Protein AF-A0A1J5E8M5-F1 (afdb_monomer_lite)

Structure (mmCIF, N/CA/C/O backbone):
data_AF-A0A1J5E8M5-F1
#
_entry.id   AF-A0A1J5E8M5-F1
#
loop_
_atom_site.group_PDB
_atom_site.id
_atom_site.type_symbol
_atom_site.label_atom_id
_atom_site.label_alt_id
_atom_site.label_comp_id
_atom_site.label_asym_id
_atom_site.label_entity_id
_atom_site.label_seq_id
_atom_site.pdbx_PDB_ins_code
_atom_site.Cartn_x
_atom_site.Cartn_y
_atom_site.Cartn_z
_atom_site.occupancy
_atom_site.B_iso_or_equiv
_atom_site.auth_seq_id
_atom_site.auth_comp_id
_atom_site.auth_asym_id
_atom_site.auth_atom_id
_atom_site.pdbx_PDB_model_num
ATOM 1 N N . MET A 1 1 ? 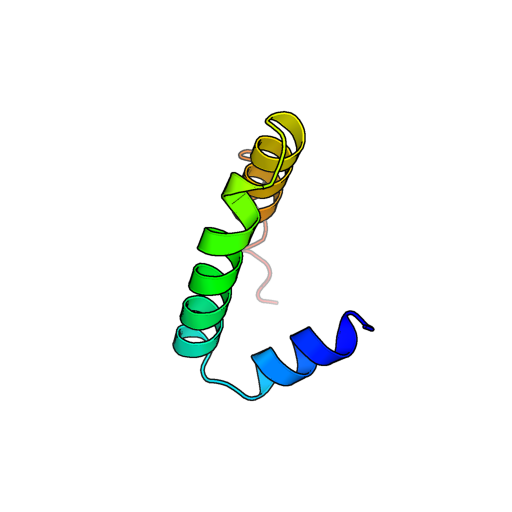-6.473 -14.179 -5.462 1.00 53.38 1 MET A N 1
ATOM 2 C CA . MET A 1 1 ? -7.170 -13.638 -4.277 1.00 53.38 1 MET A CA 1
ATOM 3 C C . MET A 1 1 ? -7.798 -12.332 -4.707 1.00 53.38 1 MET A C 1
ATOM 5 O O . MET A 1 1 ? -7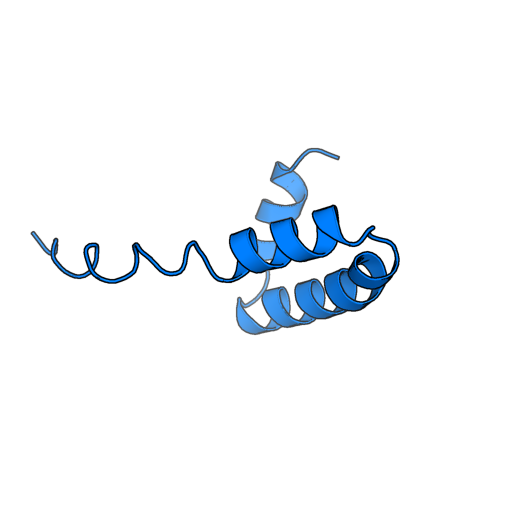.099 -11.563 -5.354 1.00 53.38 1 MET A O 1
ATOM 9 N N . SER A 1 2 ? -9.093 -12.119 -4.479 1.00 51.97 2 SER A N 1
ATOM 10 C CA . SER A 1 2 ? -9.720 -10.850 -4.850 1.00 51.97 2 SER A CA 1
ATOM 11 C C . SER A 1 2 ? -9.220 -9.757 -3.907 1.00 51.97 2 SER A C 1
ATOM 13 O O . SER A 1 2 ? -9.108 -9.981 -2.701 1.00 51.97 2 SER A O 1
ATOM 15 N N . THR A 1 3 ? -8.919 -8.581 -4.450 1.00 60.59 3 THR A N 1
ATOM 16 C CA . THR A 1 3 ? -8.501 -7.376 -3.709 1.00 60.59 3 THR A CA 1
ATOM 17 C C . THR A 1 3 ? -9.458 -7.062 -2.548 1.00 60.59 3 THR A C 1
ATOM 19 O O . THR A 1 3 ? -9.028 -6.630 -1.482 1.00 60.59 3 THR A O 1
ATOM 22 N N . SER A 1 4 ? -10.731 -7.446 -2.704 1.00 71.12 4 SER A N 1
ATOM 23 C CA . SER A 1 4 ? -11.802 -7.310 -1.714 1.00 71.12 4 SER A CA 1
ATOM 24 C C . SER A 1 4 ? -11.529 -7.975 -0.360 1.00 71.12 4 SER A C 1
ATOM 26 O O . SER A 1 4 ? -12.000 -7.475 0.654 1.00 71.12 4 SER A O 1
ATOM 28 N N . TYR A 1 5 ? -10.782 -9.084 -0.303 1.00 78.44 5 TYR A N 1
ATOM 29 C CA . TYR A 1 5 ? -10.523 -9.765 0.973 1.00 78.44 5 TYR A CA 1
ATOM 30 C C . TYR A 1 5 ? -9.504 -9.008 1.835 1.00 78.44 5 TYR A C 1
ATOM 32 O O . TYR A 1 5 ? -9.646 -8.944 3.053 1.00 78.44 5 TYR A O 1
ATOM 40 N N . ILE A 1 6 ? -8.493 -8.404 1.203 1.00 75.81 6 ILE A N 1
ATOM 41 C CA . ILE A 1 6 ? -7.472 -7.612 1.902 1.00 75.81 6 ILE A CA 1
ATOM 42 C C . ILE A 1 6 ? -8.111 -6.345 2.471 1.00 75.81 6 ILE A C 1
ATOM 44 O O . ILE A 1 6 ? -7.901 -6.029 3.635 1.00 75.81 6 ILE A O 1
ATOM 48 N N . GLU A 1 7 ? -8.947 -5.667 1.687 1.00 76.44 7 GLU A N 1
ATOM 49 C CA . GLU A 1 7 ? -9.687 -4.482 2.134 1.00 76.44 7 GLU A CA 1
ATOM 50 C C . GLU A 1 7 ? -10.635 -4.803 3.296 1.00 76.44 7 GLU A C 1
ATOM 52 O O . GLU A 1 7 ? -10.636 -4.107 4.308 1.00 76.44 7 GLU A O 1
ATOM 57 N N . GLN A 1 8 ? -11.399 -5.897 3.194 1.00 80.56 8 GLN A N 1
ATOM 58 C CA . GLN A 1 8 ? -12.281 -6.347 4.273 1.00 80.56 8 GLN A CA 1
ATOM 59 C C . GLN A 1 8 ? -11.507 -6.652 5.554 1.00 80.56 8 GLN A C 1
ATOM 61 O O . GLN A 1 8 ? -11.933 -6.240 6.628 1.00 80.56 8 GLN A O 1
ATOM 66 N N . LEU A 1 9 ? -10.359 -7.326 5.452 1.00 78.94 9 LEU A N 1
ATOM 67 C CA . LEU A 1 9 ? -9.522 -7.618 6.610 1.00 78.94 9 LEU A CA 1
ATOM 68 C C . LEU A 1 9 ? -8.982 -6.333 7.249 1.00 78.94 9 LEU A C 1
ATOM 70 O O . LEU A 1 9 ? -9.082 -6.172 8.463 1.00 78.94 9 LEU A O 1
ATOM 74 N N . LEU A 1 10 ? -8.459 -5.401 6.448 1.00 76.62 10 LEU A N 1
ATOM 75 C CA . LEU A 1 10 ? -7.915 -4.137 6.951 1.00 76.62 10 LEU A CA 1
ATOM 76 C C . LEU A 1 10 ? -8.992 -3.269 7.625 1.00 76.62 10 LEU A C 1
ATOM 78 O O . LEU A 1 10 ? -8.685 -2.609 8.609 1.00 76.62 10 LEU A O 1
ATOM 82 N N . ASN A 1 11 ? -10.251 -3.341 7.179 1.00 78.62 11 ASN A N 1
ATOM 83 C CA . ASN A 1 11 ? -11.380 -2.625 7.790 1.00 78.62 11 ASN A CA 1
ATOM 84 C C . ASN A 1 11 ? -11.870 -3.227 9.120 1.00 78.62 11 ASN A C 1
ATOM 86 O O . ASN A 1 11 ? -12.670 -2.604 9.814 1.00 78.62 11 ASN A O 1
ATOM 90 N N . THR A 1 12 ? -11.429 -4.437 9.477 1.00 85.00 12 THR A N 1
ATOM 91 C CA . THR A 1 12 ? -11.780 -5.088 10.757 1.00 85.00 12 THR A CA 1
ATOM 92 C C . THR A 1 12 ? -10.737 -4.878 11.853 1.00 85.00 12 THR A C 1
ATOM 94 O O . THR A 1 12 ? -10.938 -5.317 12.984 1.00 85.00 12 THR A O 1
ATOM 97 N N . ILE A 1 13 ? -9.617 -4.230 11.525 1.00 87.12 13 ILE A N 1
ATOM 98 C CA . ILE A 1 13 ? -8.479 -4.008 12.417 1.00 87.12 13 ILE A CA 1
ATOM 99 C C . ILE A 1 13 ? -8.332 -2.499 12.642 1.00 87.12 13 ILE A C 1
ATOM 101 O O . ILE A 1 13 ? -8.539 -1.712 11.723 1.00 87.12 13 ILE A O 1
ATOM 105 N N . GLU A 1 14 ? -7.928 -2.097 13.850 1.00 91.50 14 GLU A N 1
ATOM 106 C CA . GLU A 1 14 ? -7.542 -0.710 14.132 1.00 91.50 14 GLU A CA 1
ATOM 107 C C . GLU A 1 14 ? -6.518 -0.203 13.094 1.00 91.50 14 GLU A C 1
ATOM 109 O O . GLU A 1 14 ? -5.520 -0.897 12.844 1.00 91.50 14 GLU A O 1
ATOM 114 N N . PRO A 1 15 ? -6.704 0.994 12.506 1.00 85.88 15 PRO A N 1
ATOM 115 C CA . PRO A 1 15 ? -5.891 1.473 11.385 1.00 85.88 15 PRO A CA 1
ATOM 116 C C . PRO A 1 15 ? -4.376 1.434 11.629 1.00 85.88 15 PRO A C 1
ATOM 118 O O . PRO A 1 15 ? -3.605 1.062 10.743 1.00 85.88 15 PRO A O 1
ATOM 121 N N . GLU A 1 16 ? -3.931 1.757 12.844 1.00 89.19 16 GLU A N 1
ATOM 122 C CA . GLU A 1 16 ? -2.510 1.716 13.214 1.00 89.19 16 GLU A CA 1
ATOM 123 C C . GLU A 1 16 ? -1.937 0.294 13.162 1.00 89.19 16 GLU A C 1
ATOM 125 O O . GLU A 1 16 ? -0.826 0.059 12.673 1.00 89.19 16 GLU A O 1
ATOM 130 N N . GLN A 1 17 ? -2.710 -0.679 13.642 1.00 88.06 17 GLN A N 1
ATOM 131 C CA . GLN A 1 17 ? -2.321 -2.082 13.651 1.00 88.06 17 GLN A CA 1
ATOM 132 C C . GLN A 1 17 ? -2.368 -2.665 12.232 1.00 88.06 17 GLN A C 1
ATOM 134 O O . GLN A 1 17 ? -1.465 -3.412 11.850 1.00 88.06 17 GLN A O 1
ATOM 139 N N . ALA A 1 18 ? -3.353 -2.266 11.426 1.00 88.12 18 ALA A N 1
ATOM 140 C CA . ALA A 1 18 ? -3.438 -2.610 10.011 1.00 88.12 18 ALA A CA 1
ATOM 141 C C . ALA A 1 18 ? -2.198 -2.121 9.237 1.00 88.12 18 ALA A C 1
ATOM 143 O O . ALA A 1 18 ? -1.553 -2.900 8.527 1.00 88.12 18 ALA A O 1
ATOM 144 N N . LEU A 1 19 ? -1.795 -0.862 9.444 1.00 89.81 19 LEU A N 1
ATOM 145 C CA . LEU A 1 19 ? -0.611 -0.285 8.806 1.00 89.81 19 LEU A CA 1
ATOM 146 C C . LEU A 1 19 ? 0.683 -0.983 9.251 1.00 89.81 19 LEU A C 1
ATOM 148 O O . LEU A 1 19 ? 1.572 -1.234 8.436 1.00 89.81 19 LEU A O 1
ATOM 152 N N . LYS A 1 20 ? 0.784 -1.355 10.531 1.00 91.00 20 LYS A N 1
ATOM 153 C CA . LYS A 1 20 ? 1.935 -2.089 11.071 1.00 91.00 20 LYS A CA 1
ATOM 154 C C . LYS A 1 20 ? 2.103 -3.467 10.431 1.00 91.00 20 LYS A C 1
ATOM 156 O O . LYS A 1 20 ? 3.228 -3.850 10.100 1.00 91.00 20 LYS A O 1
ATOM 161 N N . GLU A 1 21 ? 1.015 -4.209 10.238 1.00 89.50 21 GLU A N 1
ATOM 162 C CA . GLU A 1 21 ? 1.067 -5.504 9.552 1.00 89.50 21 GLU A CA 1
ATOM 163 C C . GLU A 1 21 ? 1.362 -5.339 8.052 1.00 89.50 21 GLU A C 1
ATOM 165 O O . GLU A 1 21 ? 2.203 -6.061 7.509 1.00 89.50 21 GLU A O 1
ATOM 170 N N . ALA A 1 22 ? 0.781 -4.327 7.397 1.00 88.56 22 ALA A N 1
ATOM 171 C CA . ALA A 1 22 ? 1.100 -3.996 6.009 1.00 88.56 22 ALA A CA 1
ATOM 172 C C . ALA A 1 22 ? 2.594 -3.666 5.828 1.00 88.56 22 ALA A C 1
ATOM 174 O O . ALA A 1 22 ? 3.246 -4.208 4.934 1.00 88.56 22 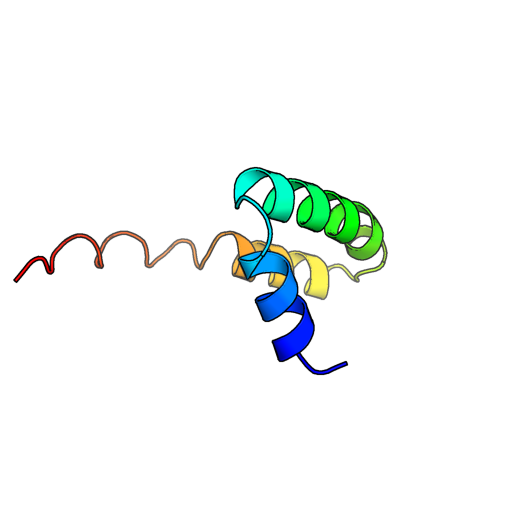ALA A O 1
ATOM 175 N N . ALA A 1 23 ? 3.183 -2.866 6.722 1.00 90.81 23 ALA A N 1
ATOM 176 C CA . ALA A 1 23 ? 4.601 -2.509 6.681 1.00 90.81 23 ALA A CA 1
ATOM 177 C C . ALA A 1 23 ? 5.528 -3.734 6.790 1.00 90.81 23 ALA A C 1
ATOM 179 O O . ALA A 1 23 ? 6.560 -3.801 6.116 1.00 90.81 23 ALA A O 1
ATOM 180 N N . ARG A 1 24 ? 5.160 -4.741 7.597 1.00 92.62 24 ARG A N 1
ATOM 181 C CA . ARG A 1 24 ? 5.912 -6.007 7.679 1.00 92.62 24 ARG A CA 1
ATOM 182 C C . ARG A 1 24 ? 5.892 -6.768 6.358 1.00 92.62 24 ARG A C 1
ATOM 184 O O . ARG A 1 24 ? 6.932 -7.280 5.941 1.00 92.62 24 ARG A O 1
ATOM 191 N N . LEU A 1 25 ? 4.736 -6.834 5.699 1.00 91.56 25 LEU A N 1
ATOM 192 C CA . LEU A 1 25 ? 4.597 -7.487 4.396 1.00 91.56 25 LEU A CA 1
ATOM 193 C C . LEU A 1 25 ? 5.396 -6.743 3.323 1.00 91.56 25 LEU A C 1
ATOM 195 O O . LEU A 1 25 ? 6.169 -7.368 2.597 1.00 91.56 25 LEU A O 1
ATOM 199 N N . VAL A 1 26 ? 5.297 -5.412 3.286 1.00 93.81 26 VAL A N 1
ATOM 200 C CA . VAL A 1 26 ? 6.073 -4.565 2.369 1.00 93.81 26 VAL A CA 1
ATOM 201 C C . VAL A 1 26 ? 7.571 -4.786 2.565 1.00 93.81 26 VAL A C 1
ATOM 203 O O . VAL A 1 26 ? 8.272 -5.039 1.591 1.00 93.81 26 VAL A O 1
ATOM 206 N N . ARG A 1 27 ? 8.074 -4.811 3.807 1.00 94.25 27 ARG A N 1
ATOM 207 C CA . ARG A 1 27 ? 9.499 -5.063 4.095 1.00 94.25 27 ARG A CA 1
ATOM 208 C C . ARG A 1 27 ? 10.001 -6.403 3.543 1.00 94.25 27 ARG A C 1
ATOM 210 O O . ARG A 1 27 ? 11.178 -6.519 3.213 1.00 94.25 27 ARG A O 1
ATOM 217 N N . ARG A 1 28 ? 9.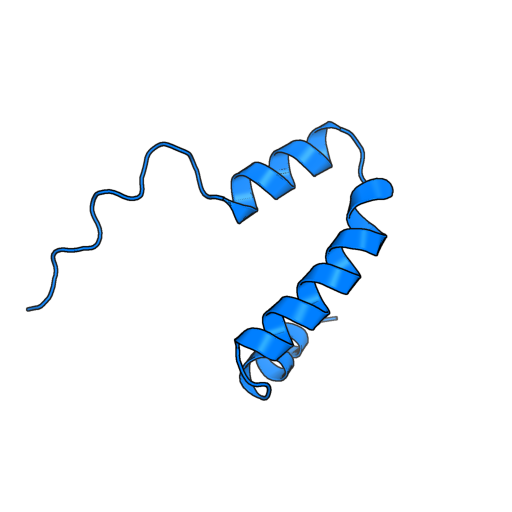128 -7.409 3.446 1.00 95.19 28 ARG A N 1
ATOM 218 C CA . ARG A 1 28 ? 9.454 -8.726 2.883 1.00 95.19 28 ARG A CA 1
ATOM 219 C C . ARG A 1 28 ? 9.383 -8.748 1.353 1.00 95.19 28 ARG A C 1
ATOM 221 O O . ARG A 1 28 ? 10.191 -9.432 0.735 1.00 95.19 28 ARG A O 1
ATOM 228 N N . LEU A 1 29 ? 8.426 -8.040 0.755 1.00 94.88 29 LEU A N 1
ATOM 229 C CA . LEU A 1 29 ? 8.190 -8.055 -0.693 1.00 94.88 29 LEU A CA 1
ATOM 230 C C . LEU A 1 29 ? 9.078 -7.065 -1.451 1.00 94.88 29 LEU A C 1
ATOM 232 O O . LEU A 1 29 ? 9.577 -7.390 -2.522 1.00 94.88 29 LEU A O 1
ATOM 236 N N . PHE A 1 30 ? 9.317 -5.883 -0.885 1.00 95.19 30 PHE A N 1
ATOM 237 C CA . PHE A 1 30 ? 10.038 -4.789 -1.534 1.00 95.19 30 PHE A CA 1
ATOM 238 C C . PHE A 1 30 ? 11.445 -5.173 -2.037 1.00 95.19 30 PHE A C 1
ATOM 240 O O . PHE A 1 30 ? 11.782 -4.820 -3.167 1.00 95.19 30 PHE A O 1
ATOM 247 N N . PRO A 1 31 ? 12.262 -5.956 -1.300 1.00 96.38 31 PRO A N 1
ATOM 248 C CA . PRO A 1 31 ? 13.569 -6.395 -1.795 1.00 96.38 31 PRO A CA 1
ATOM 249 C C . PRO A 1 31 ? 13.508 -7.359 -2.988 1.00 96.38 31 PRO A C 1
ATOM 251 O O . PRO A 1 31 ? 14.513 -7.526 -3.674 1.00 96.38 31 PRO A O 1
ATOM 254 N N . LEU A 1 32 ? 12.361 -7.999 -3.238 1.00 97.44 32 LEU A N 1
ATOM 255 C CA . LEU A 1 32 ? 12.166 -8.928 -4.357 1.00 97.44 32 LEU A CA 1
ATOM 256 C C . LEU A 1 32 ? 11.798 -8.208 -5.661 1.00 97.44 32 LEU A C 1
ATOM 258 O O . LEU A 1 32 ? 11.808 -8.825 -6.722 1.00 97.44 32 LEU A O 1
ATOM 262 N N . LEU A 1 33 ? 11.458 -6.920 -5.578 1.00 96.62 33 LEU A N 1
ATOM 263 C CA . LEU A 1 33 ? 11.127 -6.089 -6.727 1.00 96.62 33 LEU A CA 1
ATOM 264 C C . LEU A 1 33 ? 12.395 -5.633 -7.453 1.00 96.62 33 LEU A C 1
ATOM 266 O O . LEU 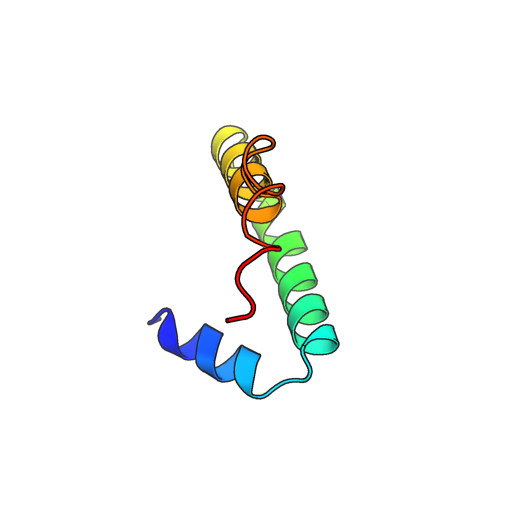A 1 33 ? 13.419 -5.356 -6.811 1.00 96.62 33 LEU A O 1
ATOM 270 N N . ASP A 1 34 ? 12.289 -5.496 -8.774 1.00 97.25 34 ASP A N 1
ATOM 271 C CA . ASP A 1 34 ? 13.277 -4.782 -9.577 1.00 97.25 34 ASP A CA 1
ATOM 272 C C . ASP A 1 34 ? 13.249 -3.268 -9.295 1.00 97.25 34 ASP A C 1
ATOM 274 O O . ASP A 1 34 ? 12.374 -2.748 -8.599 1.00 97.25 34 ASP A O 1
ATOM 278 N N . GLU A 1 35 ? 14.249 -2.552 -9.802 1.00 95.75 35 GLU A N 1
ATOM 279 C CA . GLU A 1 35 ? 14.422 -1.122 -9.541 1.00 95.75 35 GLU A CA 1
ATOM 280 C C . GLU A 1 35 ? 13.220 -0.283 -9.997 1.00 95.75 35 GLU A C 1
ATOM 282 O O . GLU A 1 35 ? 12.753 0.579 -9.249 1.00 95.75 35 GLU A O 1
ATOM 287 N N . LYS A 1 36 ? 12.667 -0.579 -11.179 1.00 95.06 36 LYS A N 1
ATOM 288 C CA . LYS A 1 36 ? 11.503 0.132 -11.715 1.00 95.06 36 LYS A CA 1
ATOM 289 C C . LYS A 1 36 ? 10.282 -0.080 -10.820 1.00 95.06 36 LYS A C 1
ATOM 291 O O . LYS A 1 36 ? 9.629 0.883 -10.433 1.00 95.06 36 LYS A O 1
ATOM 296 N N . ALA A 1 37 ? 10.003 -1.324 -10.441 1.00 95.69 37 ALA A N 1
ATOM 297 C CA . ALA A 1 37 ? 8.878 -1.672 -9.585 1.00 95.69 37 ALA A CA 1
ATOM 298 C C . ALA A 1 37 ? 9.001 -1.068 -8.176 1.00 95.69 37 ALA A C 1
ATOM 300 O O . ALA A 1 37 ? 7.992 -0.695 -7.576 1.00 95.69 37 ALA A O 1
ATOM 301 N N . ARG A 1 38 ? 10.223 -0.920 -7.646 1.00 95.31 38 ARG A N 1
ATOM 302 C CA . ARG A 1 38 ? 10.454 -0.204 -6.380 1.00 95.31 38 ARG A CA 1
ATOM 303 C C . ARG A 1 38 ? 10.116 1.278 -6.494 1.00 95.31 38 ARG A C 1
ATOM 305 O O . ARG A 1 38 ? 9.457 1.803 -5.601 1.00 95.31 38 ARG A O 1
ATOM 312 N N . LEU A 1 39 ? 10.559 1.941 -7.563 1.00 93.69 39 LEU A N 1
ATOM 313 C CA . LEU A 1 39 ? 10.275 3.359 -7.800 1.00 93.69 39 LEU A CA 1
ATOM 314 C C . LEU A 1 39 ? 8.770 3.601 -7.967 1.00 93.69 39 LEU A C 1
ATOM 316 O O . LEU A 1 39 ? 8.213 4.446 -7.267 1.00 93.69 39 LEU A O 1
ATOM 320 N N . ASP A 1 40 ? 8.107 2.797 -8.801 1.00 93.94 40 ASP A N 1
ATOM 321 C CA . ASP A 1 40 ? 6.660 2.878 -9.031 1.00 93.94 40 ASP A CA 1
ATOM 322 C C . ASP A 1 40 ? 5.870 2.690 -7.718 1.00 93.94 40 ASP A C 1
ATOM 324 O O . ASP A 1 40 ? 4.908 3.417 -7.449 1.00 93.94 40 ASP A O 1
ATOM 328 N N . PHE A 1 41 ? 6.301 1.758 -6.857 1.00 93.31 41 PHE A N 1
ATOM 329 C CA . PHE A 1 41 ? 5.693 1.537 -5.541 1.00 93.31 41 PHE A CA 1
ATOM 330 C C . PHE A 1 41 ? 5.819 2.762 -4.625 1.00 93.31 41 PHE A C 1
ATOM 332 O O . PHE A 1 41 ? 4.838 3.149 -3.992 1.00 93.31 41 PHE A O 1
ATOM 339 N N . ILE A 1 42 ? 7.000 3.387 -4.552 1.00 92.44 42 ILE A N 1
ATOM 340 C CA . ILE A 1 42 ? 7.224 4.562 -3.694 1.00 92.44 42 ILE A CA 1
ATOM 341 C C . ILE A 1 42 ? 6.410 5.767 -4.176 1.00 92.44 42 ILE A C 1
ATOM 343 O O . ILE A 1 42 ? 5.793 6.435 -3.349 1.00 92.44 42 ILE A O 1
ATOM 347 N N . VAL A 1 43 ? 6.352 6.009 -5.489 1.00 90.69 43 VAL A N 1
ATOM 348 C CA . VAL A 1 43 ? 5.525 7.078 -6.079 1.00 90.69 43 VAL A CA 1
ATOM 349 C C . VAL A 1 43 ? 4.045 6.850 -5.777 1.00 90.69 43 VAL A C 1
ATOM 351 O O . VAL A 1 43 ? 3.343 7.768 -5.368 1.00 90.69 43 VAL A O 1
ATOM 354 N N . THR A 1 44 ? 3.571 5.609 -5.906 1.00 89.50 44 THR A N 1
ATOM 355 C CA . THR A 1 44 ? 2.178 5.264 -5.586 1.00 89.50 44 THR A CA 1
ATOM 356 C C . THR A 1 44 ? 1.870 5.460 -4.098 1.00 89.50 44 THR A C 1
ATOM 358 O O . THR A 1 44 ? 0.793 5.937 -3.753 1.00 89.50 44 THR A O 1
ATOM 361 N N . LEU A 1 45 ? 2.805 5.099 -3.210 1.00 88.12 45 LEU A N 1
ATOM 362 C CA . LEU A 1 45 ? 2.617 5.171 -1.759 1.00 88.12 45 LEU A CA 1
ATOM 363 C C . LEU A 1 45 ? 2.633 6.608 -1.223 1.00 88.12 45 LEU A C 1
ATOM 365 O O . LEU A 1 45 ? 1.857 6.930 -0.329 1.00 88.12 45 LEU A O 1
ATOM 369 N N . LEU A 1 46 ? 3.543 7.445 -1.724 1.00 85.31 46 LEU A N 1
ATOM 370 C CA . LEU A 1 46 ? 3.716 8.826 -1.262 1.00 85.31 46 LEU A CA 1
ATOM 371 C C . LEU A 1 46 ? 2.841 9.827 -2.029 1.00 85.31 46 LEU A C 1
ATOM 373 O O . LEU A 1 46 ? 2.783 10.994 -1.647 1.00 85.31 46 LEU A O 1
ATOM 377 N N . GLY A 1 47 ? 2.158 9.367 -3.079 1.00 69.56 47 GLY A N 1
ATOM 378 C CA . GLY A 1 47 ? 1.470 10.223 -4.031 1.00 69.56 47 GLY A CA 1
ATOM 379 C C . GLY A 1 47 ? 2.450 10.920 -4.975 1.00 69.56 47 GLY A C 1
ATOM 380 O O . GLY A 1 47 ? 3.650 11.038 -4.714 1.00 69.56 47 GLY A O 1
ATOM 381 N N . ASP A 1 48 ? 1.926 11.399 -6.100 1.00 55.97 48 ASP A N 1
ATOM 382 C CA . ASP A 1 48 ? 2.676 12.297 -6.968 1.00 55.97 48 ASP A CA 1
ATOM 383 C C . ASP A 1 48 ? 3.010 13.566 -6.163 1.00 55.97 48 ASP A C 1
ATOM 385 O O . ASP A 1 48 ? 2.134 14.138 -5.507 1.00 55.97 48 ASP A O 1
ATOM 389 N N . VAL A 1 49 ? 4.257 14.043 -6.213 1.00 51.34 49 VAL A N 1
ATOM 390 C CA . VAL A 1 49 ? 4.751 15.211 -5.441 1.00 51.34 49 VAL A CA 1
ATOM 391 C C . VAL A 1 49 ? 4.064 16.534 -5.880 1.00 51.34 49 VAL A C 1
ATOM 393 O O . VAL A 1 49 ? 4.485 17.630 -5.519 1.00 51.34 49 VAL A O 1
ATOM 396 N N . GLY A 1 50 ? 2.972 16.468 -6.651 1.00 49.22 50 GLY A N 1
ATOM 397 C CA . GLY A 1 50 ? 2.315 17.594 -7.307 1.00 49.22 50 GLY A CA 1
ATOM 398 C C . GLY A 1 50 ? 0.850 17.882 -6.958 1.00 49.22 50 GLY A C 1
ATOM 399 O O . GLY A 1 50 ? 0.360 18.902 -7.435 1.00 49.22 50 GLY A O 1
ATOM 400 N N . THR A 1 51 ? 0.121 17.074 -6.171 1.00 41.03 51 THR A N 1
ATOM 401 C CA . THR A 1 51 ? -1.353 17.266 -6.064 1.00 41.03 51 THR A CA 1
ATOM 402 C C . THR A 1 51 ? -1.945 17.465 -4.670 1.00 41.03 51 THR A C 1
ATOM 404 O O . THR A 1 51 ? -3.118 17.827 -4.569 1.00 41.03 51 THR A O 1
ATOM 407 N N . ASP A 1 52 ? -1.171 17.360 -3.589 1.00 44.47 52 ASP A N 1
ATOM 408 C CA . ASP A 1 52 ? -1.728 17.386 -2.224 1.00 44.47 52 ASP A CA 1
ATOM 409 C C . ASP A 1 52 ? -1.939 18.799 -1.630 1.00 44.47 52 ASP A C 1
ATOM 411 O O . ASP A 1 52 ? -1.755 19.051 -0.441 1.00 44.47 52 ASP A O 1
ATOM 415 N N . LYS A 1 53 ? -2.325 19.769 -2.474 1.00 44.12 53 LYS A N 1
ATOM 416 C CA . LYS A 1 53 ? -2.706 21.127 -2.037 1.00 44.12 53 LYS A CA 1
ATOM 417 C C . LYS A 1 53 ? -4.149 21.543 -2.329 1.00 44.12 53 LYS A C 1
ATOM 419 O O . LYS A 1 53 ? -4.501 22.657 -1.957 1.00 44.12 53 LYS A O 1
ATOM 424 N N . VAL A 1 54 ? -4.998 20.711 -2.946 1.00 48.94 54 VAL A N 1
ATOM 425 C CA . VAL A 1 54 ? -6.320 21.197 -3.414 1.00 48.94 54 VAL A CA 1
ATOM 426 C C . VAL A 1 54 ? -7.548 20.553 -2.758 1.00 48.94 54 VAL A C 1
ATOM 428 O O . VAL A 1 54 ? -8.594 21.190 -2.757 1.00 48.94 54 VAL A O 1
ATOM 431 N N . SER A 1 55 ? -7.495 19.382 -2.113 1.00 41.53 55 SER A N 1
ATOM 432 C CA . SER A 1 55 ? -8.756 18.801 -1.594 1.00 41.53 55 SER A CA 1
ATOM 433 C C . SER A 1 55 ? -9.163 19.247 -0.183 1.00 41.53 55 SER A C 1
ATOM 435 O O . SER A 1 55 ? -10.248 18.894 0.279 1.00 41.53 55 SER A O 1
ATOM 437 N N . SER A 1 56 ? -8.356 20.068 0.492 1.00 44.91 56 SER A N 1
ATOM 438 C CA . SER A 1 56 ? -8.745 20.704 1.755 1.00 44.91 56 SER A CA 1
ATOM 439 C C . SER A 1 56 ? -9.529 21.987 1.475 1.00 44.91 56 SER A C 1
ATOM 441 O O . SER A 1 56 ? -9.052 23.060 1.809 1.00 44.91 56 SER A O 1
ATOM 443 N N . MET A 1 57 ? -10.672 21.912 0.775 1.00 49.34 57 MET A N 1
ATOM 444 C CA . MET A 1 57 ? -11.599 23.054 0.650 1.00 49.34 57 MET A CA 1
ATOM 445 C C . MET A 1 57 ? -12.987 22.728 0.065 1.00 49.34 57 MET A C 1
ATOM 447 O O . MET A 1 57 ? -13.558 23.540 -0.655 1.00 49.34 57 MET A O 1
ATOM 451 N N . VAL A 1 58 ? -13.594 21.590 0.416 1.00 50.66 58 VAL A N 1
ATOM 452 C CA . VAL A 1 58 ? -15.060 21.456 0.288 1.00 50.66 58 VAL A CA 1
ATOM 453 C C . VAL A 1 58 ? -15.638 20.777 1.530 1.00 50.66 58 VAL A C 1
ATOM 455 O O . VAL A 1 58 ? -16.077 19.636 1.514 1.00 50.66 58 VAL A O 1
ATOM 458 N N . HIS A 1 59 ? -15.604 21.505 2.648 1.00 48.59 59 HIS A N 1
ATOM 459 C CA . HIS A 1 59 ? -16.810 21.574 3.465 1.00 48.59 59 HIS A CA 1
ATOM 460 C C . HIS A 1 59 ? -17.765 22.493 2.707 1.00 48.59 59 HIS A C 1
ATOM 462 O O . HIS A 1 59 ? -17.470 23.683 2.606 1.00 48.59 59 HIS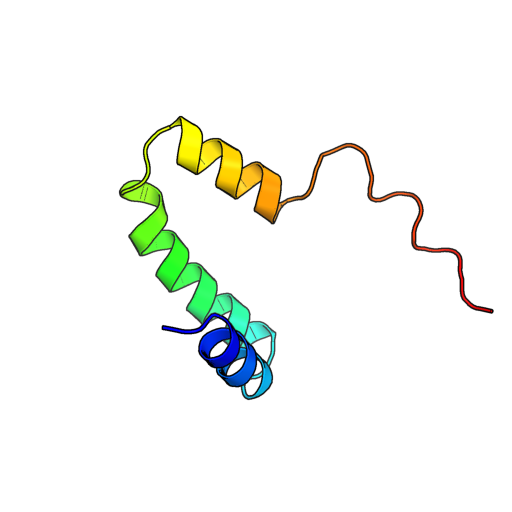 A O 1
ATOM 468 N N . LEU A 1 60 ? -18.834 21.925 2.153 1.00 42.50 60 LEU A N 1
ATOM 469 C CA . LEU A 1 60 ? -20.156 22.531 1.985 1.00 42.50 60 LEU A CA 1
ATOM 470 C C . LEU A 1 60 ? -21.153 21.411 1.675 1.00 42.50 60 LEU A C 1
ATOM 472 O O . LEU A 1 60 ? -20.944 20.710 0.662 1.00 42.50 60 LEU A O 1
#

Secondary structure (DSSP, 8-state):
--HHHHHHHHTTS-HHHHHHHHHHHHHHHGGGS-HHHHHHHHHHHH--TT-TTSSTT---

Foldseek 3Di:
DDPVVLVVVCVVDDVVVSVVVVVVVCVVCLVVDDPVVNVVVVCVVVDPPPPPPPPPDDPD

Radius of gyration: 15.11 Å; chains: 1; bounding box: 35×37×26 Å

pLDDT: mean 78.05, std 18.97, range [41.03, 97.44]

Sequence (60 aa):
MSTSYIEQLLNTIEPEQALKEAARLVRRLFPLLDEKARLDFIVTLLGDVGTDKVSSMVHL